Protein AF-A0A5J4K7Y8-F1 (afdb_monomer_lite)

Structure (mmCIF, N/CA/C/O backbone):
data_AF-A0A5J4K7Y8-F1
#
_entry.id   AF-A0A5J4K7Y8-F1
#
loop_
_atom_site.group_PDB
_atom_site.id
_atom_site.type_symbol
_atom_site.label_atom_id
_atom_site.label_alt_id
_atom_site.label_comp_id
_atom_site.label_asym_id
_atom_site.label_entity_id
_atom_site.label_seq_id
_atom_site.pdbx_PDB_ins_code
_atom_site.Cartn_x
_atom_site.Cartn_y
_atom_site.Cartn_z
_atom_site.occupancy
_atom_site.B_iso_or_equiv
_atom_site.auth_seq_id
_atom_site.auth_comp_id
_atom_site.auth_asym_id
_atom_site.auth_atom_id
_atom_site.pdbx_PDB_model_num
ATOM 1 N N . MET A 1 1 ? -11.146 -11.120 -9.304 1.00 52.22 1 MET A N 1
ATOM 2 C CA . MET A 1 1 ? -10.347 -11.617 -10.447 1.00 52.22 1 MET A CA 1
ATOM 3 C C . MET A 1 1 ? -11.218 -11.562 -11.689 1.00 52.22 1 MET A C 1
ATOM 5 O O . MET A 1 1 ? -12.399 -11.878 -11.584 1.00 52.22 1 MET A O 1
ATOM 9 N N . SER A 1 2 ? -10.694 -11.088 -12.820 1.00 54.72 2 SER A N 1
ATOM 10 C CA . SER A 1 2 ? -11.434 -11.107 -14.087 1.00 54.72 2 SER A CA 1
ATOM 11 C C . SER A 1 2 ? -11.585 -12.551 -14.575 1.00 54.72 2 SER A C 1
ATOM 13 O O . SER A 1 2 ? -10.765 -13.416 -14.261 1.00 54.72 2 SER A O 1
ATOM 15 N N . LYS A 1 3 ? -12.658 -12.841 -15.319 1.00 64.06 3 LYS A N 1
ATOM 16 C CA . LYS A 1 3 ? -12.856 -14.170 -15.912 1.00 64.06 3 LYS A CA 1
ATOM 17 C C . LYS A 1 3 ? -11.658 -14.504 -16.811 1.00 64.06 3 LYS A C 1
ATOM 19 O O . LYS A 1 3 ? -11.470 -13.845 -17.827 1.00 64.06 3 LYS A O 1
ATOM 24 N N . GLY A 1 4 ? -10.888 -15.525 -16.431 1.00 74.44 4 GLY A N 1
ATOM 25 C CA . GLY A 1 4 ? -9.753 -16.045 -17.201 1.00 74.44 4 GLY A CA 1
ATOM 26 C C . GLY A 1 4 ? -8.364 -15.741 -16.632 1.00 74.44 4 GLY A C 1
ATOM 27 O O . GLY A 1 4 ? -7.401 -16.309 -17.136 1.00 74.44 4 GLY A O 1
ATOM 28 N N . ASP A 1 5 ? -8.237 -14.911 -15.590 1.00 70.94 5 ASP A N 1
ATOM 29 C CA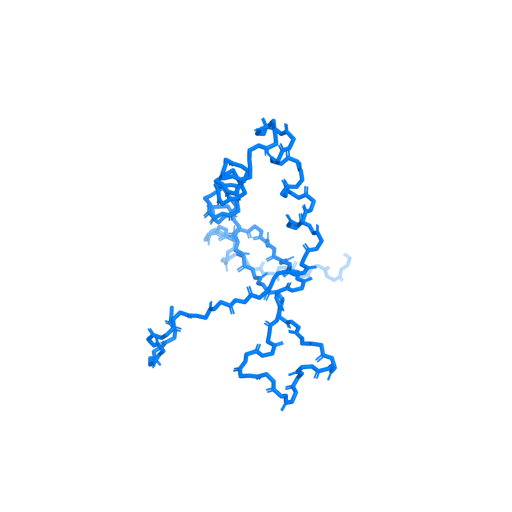 . ASP A 1 5 ? -6.943 -14.672 -14.932 1.00 70.94 5 ASP A CA 1
ATOM 30 C C . ASP A 1 5 ? -6.806 -15.526 -13.661 1.00 70.94 5 ASP A C 1
ATOM 32 O O . ASP A 1 5 ? -7.565 -15.360 -12.704 1.00 70.94 5 ASP A O 1
ATOM 36 N N . THR A 1 6 ? -5.848 -16.456 -13.666 1.00 78.44 6 THR A N 1
ATOM 37 C CA . THR A 1 6 ? -5.527 -17.347 -12.537 1.00 78.44 6 THR A CA 1
ATOM 38 C C . THR A 1 6 ? -4.256 -16.940 -11.795 1.00 78.44 6 THR A C 1
ATOM 40 O O . THR A 1 6 ? -3.939 -17.543 -10.770 1.00 78.44 6 THR A O 1
ATOM 43 N N . ASN A 1 7 ? -3.511 -15.945 -12.290 1.00 77.50 7 ASN A N 1
ATOM 44 C CA . ASN A 1 7 ? -2.199 -15.607 -11.750 1.00 77.50 7 ASN A CA 1
ATOM 45 C C . ASN A 1 7 ? -2.267 -14.337 -10.893 1.00 77.50 7 ASN A C 1
ATOM 47 O O . ASN A 1 7 ? -2.544 -13.253 -11.413 1.00 77.50 7 ASN A O 1
ATOM 51 N N . PRO A 1 8 ? -1.970 -14.418 -9.582 1.00 78.75 8 PRO A N 1
ATOM 52 C CA . PRO A 1 8 ? -1.928 -13.231 -8.744 1.00 78.75 8 PRO A CA 1
ATOM 53 C C . PRO A 1 8 ? -0.817 -12.289 -9.222 1.00 78.75 8 PRO A C 1
ATOM 55 O O . PRO A 1 8 ? 0.348 -12.671 -9.348 1.00 78.75 8 PRO A O 1
ATOM 58 N N . ARG A 1 9 ? -1.182 -11.032 -9.480 1.00 76.44 9 ARG A N 1
ATOM 59 C CA . ARG A 1 9 ? -0.239 -9.975 -9.849 1.00 76.44 9 ARG A CA 1
ATOM 60 C C . ARG A 1 9 ? 0.297 -9.327 -8.579 1.00 76.44 9 ARG A C 1
ATOM 62 O O . ARG A 1 9 ? -0.474 -8.858 -7.747 1.00 76.44 9 ARG A O 1
ATOM 69 N N . LYS A 1 10 ? 1.621 -9.267 -8.453 1.00 84.56 10 LYS A N 1
ATOM 70 C CA . LYS A 1 10 ? 2.279 -8.371 -7.499 1.00 84.56 10 LYS A CA 1
ATOM 71 C C . LYS A 1 10 ? 2.533 -7.045 -8.203 1.00 84.56 10 LYS A C 1
ATOM 73 O O . LYS A 1 10 ? 3.108 -7.035 -9.292 1.00 84.56 10 LYS A O 1
ATOM 78 N N . LEU A 1 11 ? 2.059 -5.964 -7.599 1.00 87.75 11 LEU A N 1
ATOM 79 C CA . LEU A 1 11 ? 2.247 -4.597 -8.069 1.00 87.75 11 LEU A CA 1
ATOM 80 C C . LEU A 1 11 ? 3.069 -3.835 -7.037 1.00 87.75 11 LEU A C 1
ATOM 82 O O . LEU A 1 11 ? 2.946 -4.090 -5.838 1.00 87.75 11 LEU A O 1
ATOM 86 N N . PHE A 1 12 ? 3.889 -2.907 -7.515 1.00 88.94 12 PHE A N 1
ATOM 87 C CA . PHE A 1 12 ? 4.537 -1.934 -6.645 1.00 88.94 12 PHE A CA 1
ATOM 88 C C . PHE A 1 12 ? 3.533 -0.864 -6.220 1.00 88.94 12 PHE A C 1
ATOM 90 O O . PHE A 1 12 ? 2.567 -0.589 -6.939 1.00 88.94 12 PHE A O 1
ATOM 97 N N . ILE A 1 13 ? 3.773 -0.270 -5.054 1.00 90.75 13 ILE A N 1
ATOM 98 C CA . ILE A 1 13 ? 2.970 0.825 -4.520 1.00 90.75 13 ILE A CA 1
ATOM 99 C C . ILE A 1 13 ? 3.896 2.016 -4.286 1.00 90.75 13 ILE A C 1
ATOM 101 O O . ILE A 1 13 ? 4.848 1.910 -3.520 1.00 90.75 13 ILE A O 1
ATOM 105 N N . GLU A 1 14 ? 3.601 3.125 -4.952 1.00 92.31 14 GLU A N 1
ATOM 106 C CA . GLU A 1 14 ? 4.275 4.424 -4.819 1.00 92.31 14 GLU A CA 1
ATOM 107 C C . GLU A 1 14 ? 3.314 5.519 -4.331 1.00 92.31 14 GLU A C 1
ATOM 109 O O . GLU A 1 14 ? 3.631 6.705 -4.359 1.00 92.31 14 GLU A O 1
ATOM 114 N N . ASP A 1 15 ? 2.128 5.126 -3.870 1.00 91.69 15 ASP A N 1
ATOM 115 C CA . ASP A 1 15 ? 1.183 6.037 -3.241 1.00 91.69 15 ASP A CA 1
ATOM 116 C C . ASP A 1 15 ? 1.772 6.631 -1.951 1.00 91.69 15 ASP A C 1
ATOM 118 O O . ASP A 1 15 ? 2.084 5.918 -0.989 1.00 91.69 15 ASP A O 1
ATOM 122 N N . TRP A 1 16 ? 1.894 7.958 -1.930 1.00 90.69 16 TRP A N 1
ATOM 123 C CA . TRP A 1 16 ? 2.381 8.696 -0.774 1.00 90.69 16 TRP A CA 1
ATOM 124 C C . TRP A 1 16 ? 1.455 8.561 0.441 1.00 90.69 16 TRP A C 1
ATOM 126 O O . TRP A 1 16 ? 1.959 8.428 1.557 1.00 90.69 16 TRP A O 1
ATOM 136 N N . GLU A 1 17 ? 0.128 8.547 0.260 1.00 90.12 17 GLU A N 1
ATOM 137 C CA . GLU A 1 17 ? -0.812 8.446 1.387 1.00 90.12 17 GLU A CA 1
ATOM 138 C C . GLU A 1 17 ? -0.668 7.098 2.100 1.00 90.12 17 GLU A C 1
ATOM 140 O O . GLU A 1 17 ? -0.617 7.038 3.333 1.00 90.12 17 GLU A O 1
ATOM 145 N N . LEU A 1 18 ? -0.532 6.011 1.333 1.00 89.75 18 LEU A N 1
ATOM 146 C CA . LEU A 1 18 ? -0.296 4.685 1.896 1.00 89.75 18 LEU A CA 1
ATO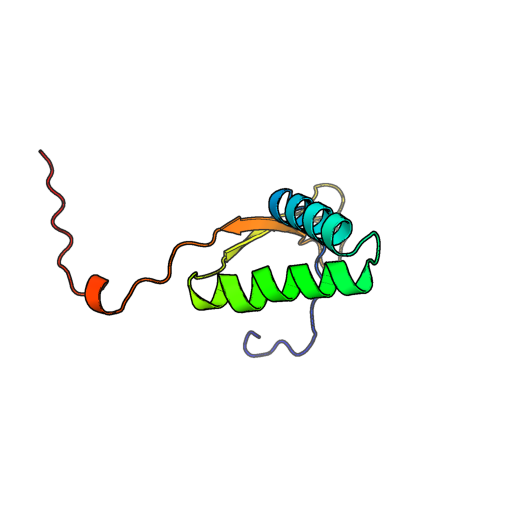M 147 C C . LEU A 1 18 ? 1.078 4.590 2.573 1.00 89.75 18 LEU A C 1
ATOM 149 O O . LEU A 1 18 ? 1.198 3.982 3.637 1.00 89.75 18 LEU A O 1
ATOM 153 N N . GLY A 1 19 ? 2.104 5.218 1.992 1.00 93.06 19 GLY A N 1
ATOM 154 C CA . GLY A 1 19 ? 3.423 5.317 2.614 1.00 93.06 19 GLY A CA 1
ATOM 155 C C . GLY A 1 19 ? 3.369 6.038 3.962 1.00 93.06 19 GLY A C 1
ATOM 156 O O . GLY A 1 19 ? 3.884 5.533 4.957 1.00 93.06 19 GLY A O 1
ATOM 157 N N . ALA A 1 20 ? 2.693 7.187 4.030 1.00 94.19 20 ALA A N 1
ATOM 158 C CA . ALA A 1 20 ? 2.497 7.931 5.272 1.00 94.19 20 ALA A CA 1
ATOM 159 C C . ALA A 1 20 ? 1.727 7.109 6.322 1.00 94.19 20 ALA A C 1
ATOM 161 O O . ALA A 1 20 ? 2.108 7.090 7.495 1.00 94.19 20 ALA A O 1
ATOM 162 N N . LEU A 1 21 ? 0.687 6.376 5.905 1.00 93.56 21 LEU A N 1
ATOM 163 C CA . LEU A 1 21 ? -0.039 5.451 6.777 1.00 93.56 21 LEU A CA 1
ATOM 164 C C . LEU A 1 21 ? 0.884 4.371 7.356 1.00 93.56 21 LEU A C 1
ATOM 166 O O . LEU A 1 21 ? 0.832 4.112 8.558 1.00 93.56 21 LEU A O 1
ATOM 170 N N . TYR A 1 22 ? 1.744 3.772 6.528 1.00 95.62 22 TYR A N 1
ATOM 171 C CA . TYR A 1 22 ? 2.702 2.765 6.980 1.00 95.62 22 TYR A CA 1
ATOM 172 C C . TYR A 1 22 ? 3.648 3.311 8.050 1.00 95.62 22 TYR A C 1
ATOM 174 O O . TYR A 1 22 ? 3.818 2.665 9.079 1.00 95.62 22 TYR A O 1
ATOM 182 N N . TRP A 1 23 ? 4.213 4.507 7.867 1.00 97.12 23 TRP A N 1
ATOM 183 C CA . TRP A 1 23 ? 5.112 5.107 8.861 1.00 97.12 23 TRP A CA 1
ATOM 184 C C . TRP A 1 23 ? 4.427 5.351 10.210 1.00 97.12 23 TRP A C 1
ATOM 186 O O . TRP A 1 23 ? 5.020 5.097 11.262 1.00 97.12 23 TRP A O 1
ATOM 196 N N . ASN A 1 24 ? 3.164 5.782 10.190 1.00 96.44 24 ASN A N 1
ATOM 197 C CA . ASN A 1 24 ? 2.366 5.925 11.406 1.00 96.44 24 ASN A CA 1
ATOM 198 C C . ASN A 1 24 ? 2.158 4.569 12.097 1.00 96.44 24 ASN A C 1
ATOM 200 O O . ASN A 1 24 ? 2.394 4.451 13.297 1.00 96.44 24 ASN A O 1
ATOM 204 N N . CYS A 1 25 ? 1.791 3.533 11.337 1.00 96.88 25 CYS A N 1
ATOM 205 C CA . CYS A 1 25 ? 1.641 2.175 11.861 1.00 96.88 25 CYS A CA 1
ATOM 206 C C . CYS A 1 25 ? 2.964 1.588 12.369 1.00 96.88 25 CYS A C 1
ATOM 208 O O . CYS A 1 25 ? 2.961 0.891 13.374 1.00 96.88 25 CYS A O 1
ATOM 210 N N . LEU A 1 26 ? 4.094 1.887 11.726 1.00 98.06 26 LEU A N 1
ATOM 211 C CA . LEU A 1 26 ? 5.419 1.454 12.171 1.00 98.06 26 LEU A CA 1
ATOM 212 C C . LEU A 1 26 ? 5.805 2.105 13.498 1.00 98.06 26 LEU A C 1
ATOM 214 O O . LEU A 1 26 ? 6.396 1.460 14.360 1.00 98.06 26 LEU A O 1
ATOM 218 N N . THR A 1 27 ? 5.432 3.371 13.675 1.00 97.69 27 THR A N 1
ATOM 219 C CA . THR A 1 27 ? 5.638 4.096 14.931 1.00 97.69 27 THR A CA 1
ATOM 220 C C . THR A 1 27 ? 4.777 3.495 16.046 1.00 97.69 27 THR A C 1
ATOM 222 O O . THR A 1 27 ? 5.277 3.249 17.141 1.00 97.69 27 THR A O 1
ATOM 225 N N . GLU A 1 28 ? 3.506 3.190 15.759 1.00 96.25 28 GLU A N 1
ATOM 226 C CA . GLU A 1 28 ? 2.582 2.510 16.682 1.00 96.25 28 GLU A CA 1
ATOM 227 C C . GLU A 1 28 ? 3.064 1.097 17.050 1.00 96.25 28 GLU A C 1
ATOM 229 O O . GLU A 1 28 ? 3.022 0.705 18.215 1.00 96.25 28 GLU A O 1
ATOM 234 N N . ALA A 1 29 ? 3.608 0.370 16.074 1.00 97.38 29 ALA A N 1
ATOM 235 C CA . ALA A 1 29 ? 4.192 -0.957 16.231 1.00 97.38 29 ALA A CA 1
ATOM 236 C C . ALA A 1 29 ? 5.609 -0.950 16.839 1.00 97.38 29 ALA A C 1
ATOM 238 O O . ALA A 1 29 ? 6.255 -1.994 16.889 1.00 97.38 29 ALA A O 1
ATOM 239 N N . GLN A 1 30 ? 6.120 0.204 17.285 1.00 97.06 30 GLN A N 1
ATOM 240 C CA . GLN A 1 30 ? 7.450 0.341 17.901 1.00 97.06 30 GLN A CA 1
ATOM 241 C C . GLN A 1 30 ? 8.596 -0.186 17.016 1.00 97.06 30 GLN A C 1
ATOM 243 O O . GLN A 1 30 ? 9.595 -0.708 17.510 1.00 97.06 30 GLN A O 1
ATOM 248 N N . GLY A 1 31 ? 8.460 -0.036 15.698 1.00 96.75 31 GLY A N 1
ATOM 249 C CA . GLY A 1 31 ? 9.438 -0.497 14.713 1.00 96.75 31 GLY A CA 1
ATOM 250 C C . GLY A 1 31 ? 9.247 -1.938 14.230 1.00 96.75 31 GLY A C 1
ATOM 251 O O . GLY A 1 31 ? 10.021 -2.377 13.383 1.00 96.75 31 GLY A O 1
ATOM 252 N N . ASP A 1 32 ? 8.234 -2.671 14.704 1.00 97.81 32 ASP A N 1
ATOM 253 C CA . ASP A 1 32 ? 7.899 -3.991 14.160 1.00 97.81 32 ASP A CA 1
ATOM 254 C C . ASP A 1 32 ? 7.190 -3.854 12.801 1.00 97.81 32 ASP A C 1
ATOM 256 O O . ASP A 1 32 ? 6.014 -3.492 12.705 1.00 97.81 32 ASP A O 1
ATOM 260 N N . GLU A 1 33 ? 7.913 -4.163 11.722 1.00 97.19 33 GLU A N 1
ATOM 261 C CA . GLU A 1 33 ? 7.389 -4.095 10.356 1.00 97.19 33 GLU A CA 1
ATOM 262 C C . GLU A 1 33 ? 6.246 -5.087 10.095 1.00 97.19 33 GLU A C 1
ATOM 264 O O . GLU A 1 33 ? 5.350 -4.806 9.293 1.00 97.19 33 GLU A O 1
ATOM 269 N N . ALA A 1 34 ? 6.256 -6.263 10.727 1.00 97.44 34 ALA A N 1
ATOM 270 C CA . ALA A 1 34 ? 5.219 -7.268 10.515 1.00 97.44 34 ALA A CA 1
ATOM 271 C C . ALA A 1 34 ? 3.892 -6.792 11.114 1.00 97.44 34 ALA A C 1
ATOM 273 O O . ALA A 1 34 ? 2.847 -6.882 10.457 1.00 97.44 34 ALA A O 1
ATOM 274 N N . GLU A 1 35 ? 3.949 -6.220 12.314 1.00 97.69 35 GLU A N 1
ATOM 275 C CA . GLU A 1 35 ? 2.782 -5.634 12.963 1.00 97.69 35 GLU A CA 1
ATOM 276 C C . GLU A 1 35 ? 2.316 -4.357 12.250 1.00 97.69 35 GLU A C 1
ATOM 278 O O . GLU A 1 35 ? 1.122 -4.205 11.985 1.00 97.69 35 GLU A O 1
ATOM 283 N N . ALA A 1 36 ? 3.235 -3.494 11.806 1.00 97.25 36 ALA A N 1
ATOM 284 C CA . ALA A 1 36 ? 2.896 -2.327 10.992 1.00 97.25 36 ALA A CA 1
ATOM 285 C C . ALA A 1 36 ? 2.130 -2.722 9.718 1.00 97.25 36 ALA A C 1
ATOM 287 O O . ALA A 1 36 ? 1.082 -2.155 9.403 1.00 97.25 36 ALA A O 1
ATOM 288 N N . ASN A 1 37 ? 2.599 -3.756 9.014 1.00 95.44 37 ASN A N 1
ATOM 289 C CA . ASN A 1 37 ? 1.920 -4.299 7.838 1.00 95.44 37 ASN A CA 1
ATOM 290 C C . ASN A 1 37 ? 0.530 -4.863 8.168 1.00 95.44 37 ASN A C 1
ATOM 292 O O . ASN A 1 37 ? -0.394 -4.737 7.357 1.00 95.44 37 ASN A O 1
ATOM 296 N N . ARG A 1 38 ? 0.358 -5.483 9.342 1.00 96.88 38 ARG A N 1
ATOM 297 C CA . ARG A 1 38 ? -0.946 -5.965 9.814 1.00 96.88 38 ARG A CA 1
ATOM 298 C C . ARG A 1 38 ? -1.910 -4.798 10.042 1.00 96.88 38 ARG A C 1
ATOM 300 O O . ARG A 1 38 ? -3.038 -4.852 9.552 1.00 96.88 38 ARG A O 1
ATOM 307 N N . LEU A 1 39 ? -1.457 -3.738 10.710 1.00 96.44 39 LEU A N 1
ATOM 308 C CA . LEU A 1 39 ? -2.248 -2.535 10.992 1.00 96.44 39 LEU A CA 1
ATOM 309 C C . LEU A 1 39 ? -2.659 -1.798 9.712 1.00 96.44 39 LEU A C 1
ATOM 311 O O . LEU A 1 39 ? -3.826 -1.433 9.562 1.00 96.44 39 LEU A O 1
ATOM 315 N N . VAL A 1 40 ? -1.738 -1.639 8.755 1.00 94.62 40 VAL A N 1
ATOM 316 C CA . VAL A 1 40 ? -2.046 -1.045 7.444 1.00 94.62 40 VAL A CA 1
ATOM 317 C C . VAL A 1 40 ? -3.139 -1.844 6.740 1.00 94.62 40 VAL A C 1
ATOM 319 O O . VAL A 1 40 ? -4.121 -1.266 6.277 1.00 94.62 40 VAL A O 1
ATOM 322 N N . ARG A 1 41 ? -3.013 -3.178 6.689 1.00 92.56 41 ARG A N 1
ATOM 323 C CA . ARG A 1 41 ? -4.026 -4.042 6.063 1.00 92.56 41 ARG A CA 1
ATOM 324 C C . ARG A 1 41 ? -5.376 -3.927 6.753 1.00 92.56 41 ARG A C 1
ATOM 326 O O . ARG A 1 41 ? -6.370 -3.810 6.053 1.00 92.56 41 ARG A O 1
ATOM 333 N N . GLN A 1 42 ? -5.411 -3.909 8.080 1.00 94.00 42 GLN A N 1
ATOM 334 C CA . GLN A 1 42 ? -6.651 -3.758 8.838 1.00 94.00 42 GLN A CA 1
ATOM 335 C C . GLN A 1 42 ? -7.356 -2.434 8.500 1.00 94.00 42 GLN A C 1
ATOM 337 O O . GLN A 1 42 ? -8.527 -2.419 8.121 1.00 94.00 42 GLN A O 1
ATOM 342 N N . LYS A 1 43 ? -6.632 -1.311 8.540 1.00 90.56 43 LYS A N 1
ATOM 343 C CA . LYS A 1 43 ? -7.206 0.003 8.214 1.00 90.56 43 LYS A CA 1
ATOM 344 C C . LYS A 1 43 ? -7.691 0.070 6.767 1.00 90.56 43 LYS A C 1
ATOM 346 O O . LYS A 1 43 ? -8.785 0.554 6.483 1.00 90.56 43 LYS A O 1
ATOM 351 N N . TYR A 1 44 ? -6.881 -0.429 5.843 1.00 86.56 44 TYR A N 1
ATOM 352 C CA . TYR A 1 44 ? -7.126 -0.243 4.420 1.00 86.56 44 TYR A CA 1
ATOM 353 C C . TYR A 1 44 ? -8.114 -1.261 3.834 1.00 86.56 44 TYR A C 1
ATOM 355 O O . TYR A 1 44 ? -8.957 -0.903 3.017 1.00 86.56 44 TYR A O 1
ATOM 363 N N . LEU A 1 45 ? -8.034 -2.530 4.241 1.00 86.38 45 LEU A N 1
ATOM 364 C CA . LEU A 1 45 ? -8.864 -3.609 3.698 1.00 86.38 45 LEU A CA 1
ATOM 365 C C . LEU A 1 45 ? -10.134 -3.861 4.504 1.00 86.38 45 LEU A C 1
ATOM 367 O O . LEU A 1 45 ? -11.121 -4.268 3.896 1.00 86.38 45 LEU A O 1
ATOM 371 N N . ASP A 1 46 ? -10.141 -3.589 5.810 1.00 88.00 46 ASP A N 1
ATOM 372 C CA . ASP A 1 46 ? -11.319 -3.836 6.643 1.00 88.00 46 ASP A CA 1
ATOM 373 C C . ASP A 1 46 ? -12.089 -2.531 6.872 1.00 88.00 46 ASP A C 1
ATOM 375 O O . ASP A 1 46 ? -13.239 -2.388 6.443 1.00 88.00 46 ASP A O 1
ATOM 379 N N . GLU A 1 47 ? -11.451 -1.531 7.488 1.00 88.06 47 GLU A N 1
ATOM 380 C CA . GLU A 1 47 ? -12.134 -0.292 7.880 1.00 88.06 47 GLU A CA 1
ATOM 381 C C . GLU A 1 47 ? -12.555 0.535 6.657 1.00 88.06 47 GLU A C 1
ATOM 383 O O . GLU A 1 47 ? -13.727 0.907 6.520 1.00 88.06 47 GLU A O 1
ATOM 388 N N . PHE A 1 48 ? -11.634 0.793 5.726 1.00 88.50 48 PHE A N 1
ATOM 389 C CA . PHE A 1 48 ? -11.924 1.624 4.555 1.00 88.50 48 PHE A CA 1
ATOM 390 C C . PHE A 1 48 ? -12.902 0.930 3.610 1.00 88.50 48 PHE A C 1
ATOM 392 O O . PHE A 1 48 ? -13.922 1.524 3.261 1.00 88.50 48 PHE A O 1
ATOM 399 N N . CYS A 1 49 ? -12.672 -0.342 3.274 1.00 88.19 49 CYS A N 1
ATOM 400 C CA . CYS A 1 49 ? -13.583 -1.098 2.413 1.00 88.19 49 CYS A CA 1
ATOM 401 C C . CYS A 1 49 ? -14.984 -1.267 3.007 1.00 88.19 49 CYS A C 1
ATOM 403 O O . CYS A 1 49 ? -15.928 -1.484 2.247 1.00 88.19 49 CYS A O 1
ATOM 405 N N . SER A 1 50 ? -15.164 -1.201 4.331 1.00 89.44 50 SER A N 1
ATOM 406 C CA . SER A 1 50 ? -16.504 -1.302 4.926 1.00 89.44 50 SER A CA 1
ATOM 407 C C . SER A 1 50 ? -17.380 -0.089 4.585 1.00 89.44 50 SER A C 1
ATOM 409 O O . SER A 1 50 ? -18.570 -0.245 4.305 1.00 89.44 50 SER A O 1
ATOM 411 N N . THR A 1 51 ? -16.786 1.108 4.515 1.00 89.44 51 THR A N 1
ATOM 412 C CA . THR A 1 51 ? -17.501 2.390 4.377 1.00 89.44 51 THR A CA 1
ATOM 413 C C . THR A 1 51 ? -17.328 3.064 3.016 1.00 89.44 51 THR A C 1
ATOM 415 O O . THR A 1 51 ? -18.127 3.933 2.661 1.00 89.44 51 THR A O 1
ATOM 418 N N . ARG A 1 52 ? -16.305 2.686 2.244 1.00 91.44 52 ARG A N 1
ATOM 419 C CA . ARG A 1 52 ? -15.887 3.357 1.005 1.00 91.44 52 ARG A CA 1
ATOM 420 C C . ARG A 1 52 ? -15.660 2.365 -0.128 1.00 91.44 52 ARG A C 1
ATOM 422 O O . ARG A 1 52 ? -15.320 1.207 0.110 1.00 91.44 52 ARG A O 1
ATOM 429 N N . ASP A 1 53 ? -15.855 2.829 -1.355 1.00 89.56 53 ASP A N 1
ATOM 430 C CA . ASP A 1 53 ? -15.477 2.086 -2.555 1.00 89.56 53 ASP A CA 1
ATOM 431 C C . ASP A 1 53 ? -14.052 2.483 -2.940 1.00 89.56 53 ASP A C 1
ATOM 433 O O . ASP A 1 53 ? -13.798 3.652 -3.210 1.00 89.56 53 ASP A O 1
ATOM 437 N N . ILE A 1 54 ? -13.113 1.535 -2.931 1.00 88.06 54 ILE A N 1
ATOM 438 C CA . ILE A 1 54 ? -11.696 1.817 -3.193 1.00 88.06 54 ILE A CA 1
ATOM 439 C C . ILE A 1 54 ? -11.399 1.683 -4.687 1.00 88.06 54 ILE A C 1
ATOM 441 O O . ILE A 1 54 ? -11.568 0.614 -5.274 1.00 88.06 54 ILE A O 1
ATOM 445 N N . TYR A 1 55 ? -10.884 2.758 -5.276 1.00 89.62 55 TYR A N 1
ATOM 446 C CA . TYR A 1 55 ? -10.354 2.813 -6.631 1.00 89.62 55 TYR A CA 1
ATOM 447 C C . TYR A 1 55 ? -8.855 3.092 -6.567 1.00 89.62 55 TYR A C 1
ATOM 449 O O . TYR A 1 55 ? -8.421 4.056 -5.943 1.00 89.62 55 TYR A O 1
ATOM 457 N N . LEU A 1 56 ? -8.059 2.250 -7.218 1.00 89.62 56 LEU A N 1
ATOM 458 C CA . LEU A 1 56 ? -6.613 2.430 -7.302 1.00 89.62 56 LEU A CA 1
ATOM 459 C C . LEU A 1 56 ? -6.262 3.070 -8.640 1.00 89.62 56 LEU A C 1
ATOM 461 O O . LEU A 1 56 ? -6.690 2.592 -9.693 1.00 89.62 56 LEU A O 1
ATOM 465 N N . PHE A 1 57 ? -5.450 4.119 -8.599 1.00 92.06 57 PHE A N 1
ATOM 466 C CA . PHE A 1 57 ? -4.851 4.679 -9.798 1.00 92.06 57 PHE A CA 1
ATOM 467 C C . PHE A 1 57 ? -3.583 3.911 -10.127 1.00 92.06 57 PHE A C 1
ATOM 469 O O . PHE A 1 57 ? -2.670 3.798 -9.306 1.00 92.06 57 PHE A O 1
ATOM 476 N N . LEU A 1 58 ? -3.539 3.381 -11.345 1.00 93.50 58 LEU A N 1
ATOM 477 C CA . LEU A 1 58 ? -2.374 2.688 -11.867 1.00 93.50 58 LEU A CA 1
ATOM 478 C C . LEU A 1 58 ? -1.621 3.605 -12.822 1.00 93.50 58 LEU A C 1
ATOM 480 O O . LEU A 1 58 ? -2.198 4.156 -13.759 1.00 93.50 58 LEU A O 1
ATOM 484 N N . GLY A 1 59 ? -0.325 3.735 -12.582 1.00 92.44 59 GLY A N 1
ATOM 485 C CA . GLY A 1 59 ? 0.621 4.412 -13.451 1.00 92.44 59 GLY A CA 1
ATOM 486 C C . GLY A 1 59 ? 1.667 3.447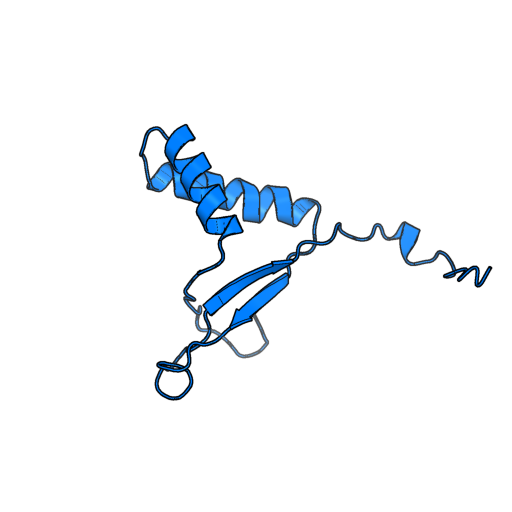 -13.988 1.00 92.44 59 GLY A C 1
ATOM 487 O O . GLY A 1 59 ? 1.731 2.279 -13.609 1.00 92.44 59 GLY A O 1
ATOM 488 N N . THR A 1 60 ? 2.514 3.959 -14.869 1.00 93.44 60 THR A N 1
ATOM 489 C CA . THR A 1 60 ? 3.724 3.278 -15.330 1.00 93.44 60 THR A CA 1
ATOM 490 C C . THR A 1 60 ? 4.852 4.291 -15.373 1.00 93.44 60 THR A C 1
ATOM 492 O O . THR A 1 60 ? 4.614 5.456 -15.690 1.00 93.44 60 THR A O 1
ATOM 495 N N . THR A 1 61 ? 6.082 3.857 -15.158 1.00 90.31 61 THR A N 1
ATOM 496 C CA . THR A 1 61 ? 7.259 4.709 -15.344 1.00 90.31 61 THR A CA 1
ATOM 497 C C . THR A 1 61 ? 7.795 4.595 -16.770 1.00 90.31 61 THR A C 1
ATOM 499 O O . THR A 1 61 ? 7.723 3.534 -17.395 1.00 90.31 61 THR A O 1
ATOM 502 N N . TRP A 1 62 ? 8.376 5.683 -17.290 1.00 89.31 62 TRP A N 1
ATOM 503 C CA . TRP A 1 62 ? 8.942 5.725 -18.648 1.00 89.31 62 TRP A CA 1
ATOM 504 C C . TRP A 1 62 ? 9.965 4.610 -18.899 1.00 89.31 62 TRP A C 1
ATOM 506 O O . TRP A 1 62 ? 9.977 3.991 -19.960 1.00 89.31 62 TRP A O 1
ATOM 516 N N . GLN A 1 63 ? 10.785 4.322 -17.888 1.00 88.56 63 GLN A N 1
ATOM 517 C CA . GLN A 1 63 ? 11.836 3.309 -17.950 1.00 88.56 63 GLN A CA 1
ATOM 518 C C . GLN A 1 63 ? 11.283 1.897 -18.181 1.00 88.56 63 GLN A C 1
ATOM 520 O O . GLN A 1 63 ? 11.887 1.125 -18.919 1.00 88.56 63 GLN A O 1
ATOM 525 N N . TYR A 1 64 ? 10.133 1.561 -17.586 1.00 87.50 64 TYR A N 1
ATOM 526 C CA . TYR A 1 64 ? 9.643 0.181 -17.528 1.00 87.50 64 TYR A CA 1
ATOM 527 C C . TYR A 1 64 ? 8.401 -0.086 -18.378 1.00 87.50 64 TYR A C 1
ATOM 529 O O . TYR A 1 64 ? 8.099 -1.252 -18.640 1.00 87.50 64 TYR A O 1
ATOM 537 N N . HIS A 1 65 ? 7.726 0.958 -18.874 1.00 88.19 65 HIS A N 1
ATOM 538 C CA . HIS A 1 65 ? 6.469 0.855 -19.626 1.00 88.19 65 HIS A CA 1
ATOM 539 C C . HIS A 1 65 ? 6.519 -0.138 -20.801 1.00 88.19 65 HIS A C 1
ATOM 541 O O . HIS A 1 65 ? 5.532 -0.809 -21.080 1.00 88.19 65 HIS A O 1
ATOM 547 N N . ARG A 1 66 ? 7.666 -0.252 -21.486 1.00 86.81 66 ARG A N 1
ATOM 548 C CA . ARG A 1 66 ? 7.816 -1.088 -22.694 1.00 86.81 66 ARG A CA 1
ATOM 549 C C . ARG A 1 66 ? 8.586 -2.391 -22.486 1.00 86.81 66 ARG A C 1
ATOM 551 O O . ARG A 1 66 ? 8.649 -3.191 -23.412 1.00 86.81 66 ARG A O 1
ATOM 558 N N . ILE A 1 67 ? 9.194 -2.583 -21.317 1.00 88.94 67 ILE A N 1
ATOM 559 C CA . ILE A 1 67 ? 10.122 -3.699 -21.063 1.00 88.94 67 ILE A CA 1
ATOM 560 C C . ILE A 1 67 ? 9.663 -4.616 -19.930 1.00 88.94 67 ILE A C 1
ATOM 562 O O . ILE A 1 67 ? 10.058 -5.778 -19.894 1.00 88.94 67 ILE A O 1
ATOM 566 N N . SER A 1 68 ? 8.836 -4.122 -19.004 1.00 86.12 68 SER A N 1
ATOM 567 C CA . SER A 1 68 ? 8.387 -4.923 -17.870 1.00 86.12 68 SER A CA 1
ATOM 568 C C . SER A 1 68 ? 7.204 -5.816 -18.262 1.00 86.12 68 SER A C 1
ATOM 570 O O . SER A 1 68 ? 6.229 -5.314 -18.825 1.00 86.12 68 SER A O 1
ATOM 572 N N . PRO A 1 69 ? 7.207 -7.111 -17.886 1.00 84.56 69 PRO A N 1
ATOM 573 C CA . PRO A 1 69 ? 6.029 -7.978 -17.987 1.00 84.56 69 PRO A C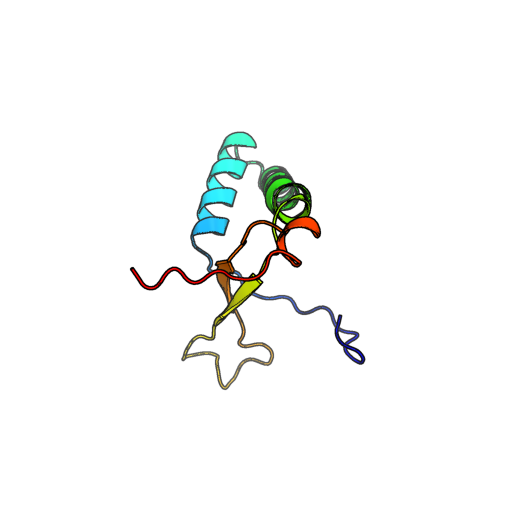A 1
ATOM 574 C C . PRO A 1 69 ? 4.822 -7.476 -17.174 1.00 84.56 69 PRO A C 1
ATOM 576 O O . PRO A 1 69 ? 3.689 -7.901 -17.409 1.00 84.56 69 PRO A O 1
ATOM 579 N N . ASN A 1 70 ? 5.066 -6.603 -16.191 1.00 86.00 70 ASN A N 1
ATOM 580 C CA . ASN A 1 70 ? 4.047 -5.913 -15.410 1.00 86.00 70 ASN A CA 1
ATOM 581 C C . ASN A 1 70 ? 4.528 -4.482 -15.092 1.00 86.00 70 ASN A C 1
ATOM 583 O O . ASN A 1 70 ? 5.192 -4.277 -14.074 1.00 86.00 70 ASN A O 1
ATOM 587 N N . PRO A 1 71 ? 4.277 -3.495 -15.972 1.00 89.12 71 PRO A N 1
ATOM 588 C CA . PRO A 1 71 ? 4.791 -2.135 -15.804 1.00 89.12 71 PRO A CA 1
ATOM 589 C C . PRO A 1 71 ? 3.950 -1.280 -14.847 1.00 89.12 71 PRO A C 1
ATOM 591 O O . PRO A 1 71 ? 4.291 -0.121 -14.618 1.00 89.12 71 PRO A O 1
ATOM 594 N N . PHE A 1 72 ? 2.835 -1.817 -14.346 1.00 91.38 72 PHE A N 1
ATOM 595 C CA . PHE A 1 72 ? 1.867 -1.064 -13.565 1.00 91.38 72 PHE A CA 1
ATOM 596 C C . PHE A 1 72 ? 2.299 -0.915 -12.108 1.00 91.38 72 PHE A C 1
ATOM 598 O O . PHE A 1 72 ? 2.746 -1.865 -11.463 1.00 91.38 72 PHE A O 1
ATOM 605 N N . ILE A 1 73 ? 2.110 0.293 -11.593 1.00 93.44 73 ILE A N 1
ATOM 606 C CA . ILE A 1 73 ? 2.422 0.700 -10.227 1.00 93.44 73 ILE A CA 1
ATOM 607 C C . ILE A 1 73 ? 1.187 1.408 -9.676 1.00 93.44 73 ILE A C 1
ATOM 609 O O . ILE A 1 73 ? 0.559 2.192 -10.386 1.00 93.44 73 ILE A O 1
ATOM 613 N N . ILE A 1 74 ? 0.821 1.133 -8.428 1.00 92.75 74 ILE A N 1
ATOM 614 C CA . ILE A 1 74 ? -0.230 1.879 -7.735 1.00 92.75 74 ILE A CA 1
ATOM 615 C C . ILE A 1 74 ? 0.360 3.225 -7.321 1.00 92.75 74 ILE A C 1
ATOM 617 O O . ILE A 1 74 ? 1.265 3.262 -6.494 1.00 92.75 74 ILE A O 1
ATOM 621 N N . ILE A 1 75 ? -0.142 4.310 -7.903 1.00 95.12 75 ILE A N 1
ATOM 622 C CA . ILE A 1 75 ? 0.375 5.674 -7.691 1.00 95.12 75 ILE A CA 1
ATOM 623 C C . ILE A 1 75 ? -0.551 6.539 -6.835 1.00 95.12 75 ILE A C 1
ATOM 625 O O . ILE A 1 75 ? -0.232 7.683 -6.531 1.00 95.12 75 ILE A O 1
ATOM 629 N N . GLY A 1 76 ? -1.719 6.015 -6.479 1.00 92.00 76 GLY A N 1
ATOM 630 C CA . GLY A 1 76 ? -2.675 6.725 -5.651 1.00 92.00 76 GLY A CA 1
ATOM 631 C C . GLY A 1 76 ? -3.946 5.926 -5.436 1.00 92.00 76 GLY A C 1
ATOM 632 O O . GLY A 1 76 ? -4.215 4.933 -6.124 1.00 92.00 76 GLY A O 1
ATOM 633 N N . VAL A 1 77 ? -4.752 6.413 -4.504 1.00 90.25 77 VAL A N 1
ATOM 634 C CA . VAL A 1 77 ? -6.055 5.854 -4.174 1.00 90.25 77 VAL A CA 1
ATOM 635 C C . VAL A 1 77 ? -7.130 6.933 -4.204 1.00 90.25 77 VAL A C 1
ATOM 637 O O . VAL A 1 77 ? -6.919 8.077 -3.817 1.00 90.25 77 VAL A O 1
ATOM 640 N N . PHE A 1 78 ? -8.318 6.549 -4.651 1.00 89.75 78 PHE A N 1
ATOM 641 C CA . PHE A 1 78 ? -9.542 7.312 -4.495 1.00 89.75 78 PHE A CA 1
ATOM 642 C C . PHE A 1 78 ? -10.584 6.448 -3.787 1.00 89.75 78 PHE A C 1
ATOM 644 O O . PHE A 1 78 ? -10.877 5.341 -4.230 1.00 89.75 78 PHE A O 1
ATOM 651 N N . TYR A 1 79 ? -11.136 6.937 -2.677 1.00 90.31 79 TYR A N 1
ATOM 652 C CA . TYR A 1 79 ? -12.012 6.153 -1.799 1.00 90.31 79 TYR A CA 1
ATOM 653 C C . TYR A 1 79 ? -13.330 6.878 -1.461 1.00 90.31 79 TYR A C 1
ATOM 655 O O . TYR A 1 79 ? -13.586 7.208 -0.300 1.00 90.31 79 TYR A O 1
ATOM 663 N N . PRO A 1 80 ? -14.204 7.173 -2.440 1.00 92.31 80 PRO A N 1
ATOM 664 C CA . PRO A 1 80 ? -15.479 7.823 -2.169 1.00 92.31 80 PRO A CA 1
ATOM 665 C C . PRO A 1 80 ? -16.326 7.003 -1.177 1.00 92.31 80 PRO A C 1
ATOM 667 O O . PRO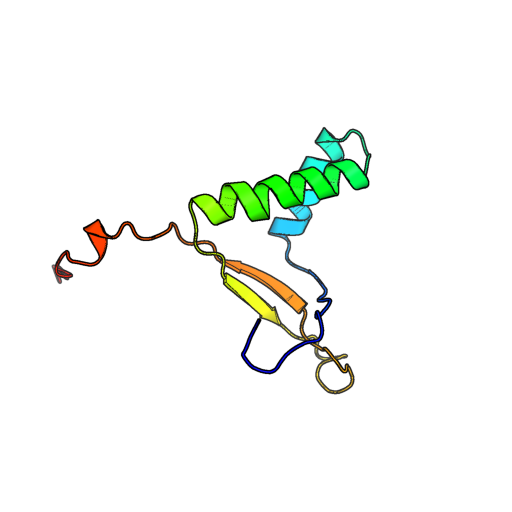 A 1 80 ? -16.288 5.767 -1.197 1.00 92.31 80 PRO A O 1
ATOM 670 N N . PRO A 1 81 ? -17.119 7.663 -0.312 1.00 91.56 81 PRO A N 1
ATOM 671 C CA . PRO A 1 81 ? -18.083 6.975 0.538 1.00 91.56 81 PRO A CA 1
ATOM 672 C C . PRO A 1 81 ? -19.024 6.106 -0.296 1.00 91.56 81 PRO A C 1
ATOM 674 O O . PRO A 1 81 ? -19.498 6.534 -1.352 1.00 91.56 81 PRO A O 1
ATOM 677 N N . LYS A 1 82 ? -19.337 4.905 0.198 1.00 89.56 82 LYS A N 1
ATOM 678 C CA . LYS A 1 82 ? -20.318 4.038 -0.455 1.00 89.56 82 LYS A CA 1
ATOM 679 C C . LYS A 1 82 ? -21.662 4.745 -0.505 1.00 89.56 82 LYS A C 1
ATOM 681 O O . LYS A 1 82 ? -22.205 5.151 0.525 1.00 89.56 82 LYS A O 1
ATOM 686 N N . GLN A 1 83 ? -22.230 4.853 -1.701 1.00 81.31 83 GLN A N 1
ATOM 687 C CA . GLN A 1 83 ? -23.580 5.381 -1.847 1.00 81.31 83 GLN A CA 1
ATOM 688 C C . GLN A 1 83 ? -24.570 4.430 -1.178 1.00 81.31 83 GLN A C 1
ATOM 690 O O . GLN A 1 83 ? -24.724 3.276 -1.591 1.00 81.31 83 GLN A O 1
ATOM 695 N N . SER A 1 84 ? -25.284 4.925 -0.167 1.00 71.25 84 SER A N 1
ATOM 696 C CA . SER A 1 84 ? -26.412 4.188 0.393 1.00 71.25 84 SER A CA 1
ATOM 697 C C . SER A 1 84 ? -27.466 4.009 -0.707 1.00 71.25 84 SER A C 1
ATOM 699 O O . SER A 1 84 ? -27.733 4.931 -1.482 1.00 71.25 84 SER A O 1
ATOM 701 N N . GLN A 1 85 ? -28.082 2.826 -0.795 1.00 60.94 85 GLN A N 1
ATOM 702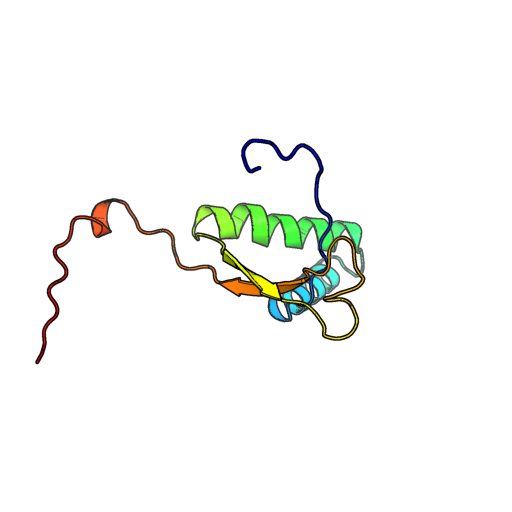 C CA . GLN A 1 85 ? -29.131 2.543 -1.788 1.00 60.94 85 GLN A CA 1
ATOM 703 C C . GLN A 1 85 ? -30.264 3.586 -1.777 1.00 60.94 85 GLN A C 1
ATOM 705 O O . GLN A 1 85 ? -30.886 3.801 -2.811 1.00 60.94 85 GLN A O 1
ATOM 710 N N . ARG A 1 86 ? -30.484 4.287 -0.654 1.00 58.56 86 ARG A N 1
ATOM 711 C CA . ARG A 1 86 ? -31.466 5.377 -0.534 1.00 58.56 86 ARG A CA 1
ATOM 712 C C . ARG A 1 86 ? -31.142 6.610 -1.385 1.00 58.56 86 ARG A C 1
ATOM 714 O O . ARG A 1 86 ? -32.064 7.321 -1.758 1.00 58.56 86 ARG A O 1
ATOM 721 N N . GLN A 1 87 ? -29.870 6.884 -1.677 1.00 54.84 87 GLN A N 1
ATOM 722 C CA . GLN A 1 87 ? -29.461 8.064 -2.453 1.00 54.84 87 GLN A CA 1
ATOM 723 C C . GLN A 1 87 ? -29.525 7.836 -3.969 1.00 54.84 87 GLN A C 1
ATOM 725 O O . GLN A 1 87 ? -29.591 8.799 -4.724 1.00 54.84 87 GLN A O 1
ATOM 730 N N . LYS A 1 88 ? -29.546 6.576 -4.425 1.00 53.97 88 LYS A N 1
ATOM 731 C CA . LYS A 1 88 ? -29.570 6.236 -5.860 1.00 53.97 88 LYS A CA 1
ATOM 732 C C . LYS A 1 88 ? -30.908 6.546 -6.542 1.00 53.97 88 LYS A C 1
ATOM 734 O O . LYS A 1 88 ? -30.952 6.646 -7.761 1.00 53.97 88 LYS A O 1
ATOM 739 N N . THR A 1 89 ? -31.985 6.685 -5.770 1.00 53.44 89 THR A N 1
ATOM 740 C CA . THR A 1 89 ? -33.354 6.927 -6.257 1.00 53.44 89 THR A CA 1
ATOM 741 C C . THR A 1 89 ? -33.821 8.372 -6.110 1.00 53.44 89 THR A C 1
ATOM 743 O O . THR A 1 89 ? -34.915 8.692 -6.571 1.00 53.44 89 THR A O 1
ATOM 746 N N . ALA A 1 90 ? -33.032 9.253 -5.489 1.00 55.34 90 ALA A N 1
ATOM 747 C CA . ALA A 1 90 ? -33.383 10.665 -5.431 1.00 55.34 90 ALA A CA 1
ATOM 748 C C . ALA A 1 90 ? -33.166 11.287 -6.825 1.00 55.34 90 ALA A C 1
ATOM 750 O O . ALA A 1 90 ? -32.055 11.187 -7.355 1.00 55.34 90 ALA A O 1
ATOM 751 N N . PRO A 1 91 ? -34.189 11.901 -7.448 1.00 59.62 91 PRO A N 1
ATOM 752 C CA . PRO A 1 91 ? -33.995 12.599 -8.709 1.00 59.62 91 PRO A CA 1
ATOM 753 C C . PRO A 1 91 ? -32.961 13.704 -8.497 1.00 59.62 91 PRO A C 1
ATOM 755 O O . PRO A 1 91 ? -33.044 14.473 -7.538 1.00 59.62 91 PRO A O 1
ATOM 758 N N . ILE A 1 92 ? -31.965 13.755 -9.381 1.00 63.31 92 ILE A N 1
ATOM 759 C CA . ILE A 1 92 ? -30.934 14.789 -9.366 1.00 63.31 92 ILE A CA 1
ATOM 760 C C . ILE A 1 92 ? -31.622 16.107 -9.739 1.00 63.31 92 ILE A C 1
ATOM 762 O O . ILE A 1 92 ? -31.776 16.429 -10.915 1.00 63.31 92 ILE A O 1
ATOM 766 N N . GLN A 1 93 ? -32.075 16.863 -8.742 1.00 60.50 93 GLN A N 1
ATOM 767 C CA . GLN A 1 93 ? -32.541 18.226 -8.950 1.00 60.50 93 GLN A CA 1
ATOM 768 C C . GLN A 1 93 ? -31.305 19.123 -9.052 1.00 60.50 93 GLN A C 1
ATOM 770 O O . GLN A 1 93 ? -30.803 19.636 -8.057 1.00 60.50 93 GLN A O 1
ATOM 775 N N . LEU A 1 94 ? -30.777 19.264 -10.269 1.00 54.16 94 LEU A N 1
ATOM 776 C CA . LEU A 1 94 ? -29.799 20.301 -10.591 1.00 54.16 94 LEU A CA 1
ATOM 777 C C . LEU A 1 94 ? -30.513 21.654 -10.488 1.00 54.16 94 LEU A C 1
ATOM 779 O O . LEU A 1 94 ? -31.190 22.074 -11.426 1.00 54.16 94 LEU A O 1
ATOM 783 N N . SER A 1 95 ? -30.403 22.327 -9.341 1.00 57.94 95 SER A N 1
ATOM 784 C CA . SER A 1 95 ? -30.759 23.741 -9.254 1.00 57.94 95 SER A CA 1
ATOM 785 C C . SER A 1 95 ? -29.697 24.539 -10.006 1.00 57.94 95 SER A C 1
ATOM 787 O O . SER A 1 95 ? -28.594 24.763 -9.516 1.00 57.94 95 SER A O 1
ATOM 789 N N . LEU A 1 96 ? -30.032 24.926 -11.233 1.00 52.81 96 LEU A N 1
ATOM 790 C CA . LEU A 1 96 ? -29.305 25.915 -12.024 1.00 52.81 96 LEU A CA 1
ATOM 791 C C . LEU A 1 96 ? -29.784 27.319 -11.642 1.00 52.81 96 LEU A C 1
ATOM 793 O O . LEU A 1 96 ? -30.300 28.026 -12.494 1.00 52.81 96 LEU A O 1
ATOM 797 N N . PHE A 1 97 ? -29.661 27.684 -10.365 1.00 57.53 97 PHE A N 1
ATOM 798 C CA . PHE A 1 97 ? -29.771 29.056 -9.858 1.00 57.53 97 PHE A CA 1
ATOM 799 C C . PHE A 1 97 ? -28.966 29.176 -8.567 1.00 57.53 97 PHE A C 1
ATOM 801 O O . PHE A 1 97 ? -29.125 28.279 -7.707 1.00 57.53 97 PHE A O 1
#

Radius of gyration: 18.21 Å; chains: 1; bounding box: 46×46×41 Å

Foldseek 3Di:
DPPPDPDDDDAAEQAPVLVVQLVVLCVVVVNPNVRSVVVSCCCVVPVLVVFWDKDFDWDFDPVPPPPPPDRTHGHHIDTHTDDDPVVVPPPPPPPPD

Secondary structure (DSSP, 8-state):
--TT--SPPP-EE--HHHHHHHHHHHHHTTT-HHHHHHHHHIIIIIIIHHHB--EEEEEE-TTTTTT-SS-EEEEEEE-PBPPPTTTTTS-------

Organism: NCBI:txid2045279

pLDDT: mean 84.8, std 13.53, range [52.22, 98.06]

Sequence (97 aa):
MSKGDTNPRKLFIEDWELGALYWNCLTEAQGDEAEANRLVRQKYLDEFCSTRDIYLFLGTTWQYHRISPNPFIIIGVFYPPKQSQRQKTAPIQLSLF